Protein AF-A0A819EET2-F1 (afdb_monomer_lite)

pLDDT: mean 75.7, std 13.53, range [44.22, 93.44]

Foldseek 3Di:
DDDDQDPDPQQWDFDADFDPVVVVPDPPPSPDDTGPGGLPQFTGDPDPVVRVVSGPNVLVVPPVSVVVCCVVPPDPDD

Sequence (78 aa):
MNCFCSFTTSCYLPLGFYNLFAYDTARHDLWHDQLIANVTGFRTGCYAIEGVLQSTLECLFNSQCLATIQILFPISPN

Secondary structure (DSSP, 8-state):
-------STT---EEEEE-HHHHTTS-S--SSS-EEEEEEEEE--SSHHHHHHH---GGGG-HHHHHHHHHHS-----

Radius of gyration: 13.3 Å; chains: 1; bounding box: 33×36×27 Å

Structure (mmCIF, N/CA/C/O backbone):
data_AF-A0A819EET2-F1
#
_entry.id   AF-A0A819EET2-F1
#
loop_
_atom_site.group_PDB
_atom_site.id
_atom_site.type_symbol
_atom_site.label_atom_id
_atom_site.label_alt_id
_atom_site.label_comp_id
_atom_site.label_asym_id
_atom_site.label_entity_id
_atom_site.label_seq_id
_atom_site.pdbx_PDB_ins_code
_atom_site.Cartn_x
_atom_site.Cartn_y
_atom_site.Cartn_z
_atom_site.occupancy
_atom_site.B_iso_or_equiv
_atom_site.auth_seq_id
_atom_site.auth_comp_id
_atom_site.auth_asym_id
_atom_site.auth_atom_id
_atom_site.pdbx_PDB_model_num
ATOM 1 N N . MET A 1 1 ? 4.150 12.186 -7.385 1.00 55.88 1 MET A N 1
ATOM 2 C CA . MET A 1 1 ? 4.569 10.890 -6.810 1.00 55.88 1 MET A CA 1
ATOM 3 C C . MET A 1 1 ? 4.458 9.838 -7.897 1.00 55.88 1 MET A C 1
ATOM 5 O O . MET A 1 1 ? 3.477 9.879 -8.628 1.00 55.88 1 MET A O 1
ATOM 9 N N . ASN A 1 2 ? 5.458 8.970 -8.052 1.00 62.41 2 ASN A N 1
ATOM 10 C CA . ASN A 1 2 ? 5.461 7.939 -9.093 1.00 62.41 2 ASN A CA 1
ATOM 11 C C . ASN A 1 2 ? 4.808 6.665 -8.542 1.00 62.41 2 ASN A C 1
ATOM 13 O O . ASN A 1 2 ? 5.139 6.237 -7.439 1.00 62.41 2 ASN A O 1
ATOM 17 N N . CYS A 1 3 ? 3.882 6.076 -9.292 1.00 70.81 3 CYS A N 1
ATOM 18 C CA . CYS A 1 3 ? 3.279 4.783 -8.971 1.00 70.81 3 CYS A CA 1
ATOM 19 C C . CYS A 1 3 ? 3.901 3.700 -9.856 1.00 70.81 3 CYS A C 1
ATOM 21 O O . CYS A 1 3 ? 4.244 3.971 -11.007 1.00 70.81 3 CYS A O 1
ATOM 23 N N . PHE A 1 4 ? 4.013 2.476 -9.339 1.00 71.56 4 PHE A N 1
ATOM 24 C CA . PHE A 1 4 ? 4.442 1.318 -10.119 1.00 71.56 4 PHE A CA 1
ATOM 25 C C . PHE A 1 4 ? 3.279 0.344 -10.285 1.00 71.56 4 PHE A C 1
ATOM 27 O O . PHE A 1 4 ? 2.535 0.086 -9.339 1.00 71.56 4 PHE A O 1
ATOM 34 N N . CYS A 1 5 ? 3.119 -0.189 -11.492 1.00 71.00 5 CYS A N 1
ATOM 35 C CA . CYS A 1 5 ? 2.112 -1.203 -11.773 1.00 71.00 5 CYS A CA 1
ATOM 36 C C . CYS A 1 5 ? 2.728 -2.585 -11.575 1.00 71.00 5 CYS A C 1
ATOM 38 O O . CYS A 1 5 ? 3.797 -2.865 -12.111 1.00 71.00 5 CYS A O 1
ATOM 40 N N . SER A 1 6 ? 2.048 -3.466 -10.843 1.00 69.50 6 SER A N 1
ATOM 41 C CA . SER A 1 6 ? 2.423 -4.877 -10.878 1.00 69.50 6 SER A CA 1
ATOM 42 C C . SER A 1 6 ? 2.103 -5.441 -12.258 1.00 69.50 6 SER A C 1
ATOM 44 O O . SER A 1 6 ? 0.974 -5.319 -12.725 1.00 69.50 6 SER A O 1
ATOM 46 N N . PHE A 1 7 ? 3.082 -6.088 -12.885 1.00 69.19 7 PHE A N 1
ATOM 47 C CA . PHE A 1 7 ? 2.886 -6.836 -14.130 1.00 69.19 7 PHE A CA 1
ATOM 48 C C . PHE A 1 7 ? 2.690 -8.336 -13.876 1.00 69.19 7 PHE A C 1
ATOM 50 O O . PHE A 1 7 ? 2.712 -9.137 -14.810 1.00 69.19 7 PHE A O 1
ATOM 57 N N . THR A 1 8 ? 2.523 -8.744 -12.612 1.00 70.12 8 THR A N 1
ATOM 58 C CA . THR A 1 8 ? 2.206 -10.134 -12.285 1.00 70.12 8 THR A CA 1
ATOM 59 C C . THR A 1 8 ? 0.763 -10.440 -12.663 1.00 70.12 8 THR A C 1
ATOM 61 O O . THR A 1 8 ? -0.143 -9.648 -12.418 1.00 70.12 8 T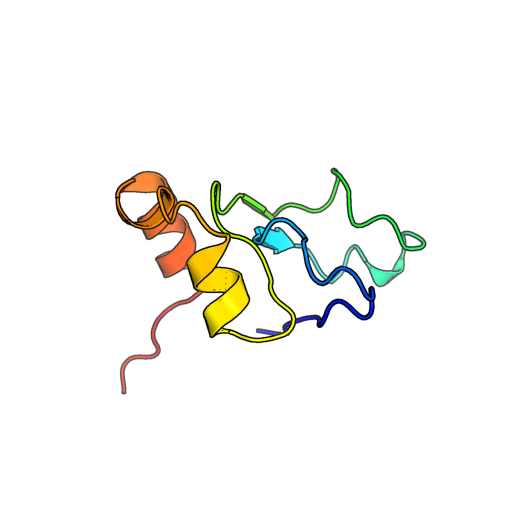HR A O 1
ATOM 64 N N . THR A 1 9 ? 0.527 -11.634 -13.201 1.00 71.56 9 THR A N 1
ATOM 65 C CA . THR A 1 9 ? -0.821 -12.103 -13.566 1.00 71.56 9 THR A CA 1
ATOM 66 C C . THR A 1 9 ? -1.751 -12.265 -12.365 1.00 71.56 9 THR A C 1
ATOM 68 O O . THR A 1 9 ? -2.961 -12.356 -12.534 1.00 71.56 9 THR A O 1
ATOM 71 N N . SER A 1 10 ? -1.198 -12.307 -11.151 1.00 74.12 10 SER A N 1
ATOM 72 C CA . SER A 1 10 ? -1.957 -12.415 -9.910 1.00 74.12 10 SER A CA 1
ATOM 73 C C . SER A 1 10 ? -2.506 -11.080 -9.408 1.00 74.12 10 SER A C 1
ATOM 75 O O . SER A 1 10 ? -3.438 -11.119 -8.615 1.00 74.12 10 SER A O 1
ATOM 77 N N . CYS A 1 11 ? -1.932 -9.931 -9.812 1.00 76.31 11 CYS A N 1
ATOM 78 C CA . CYS A 1 11 ? -2.269 -8.569 -9.356 1.00 76.31 11 CYS A CA 1
ATOM 79 C C . CYS A 1 11 ? -2.628 -8.429 -7.858 1.00 76.31 11 CYS A C 1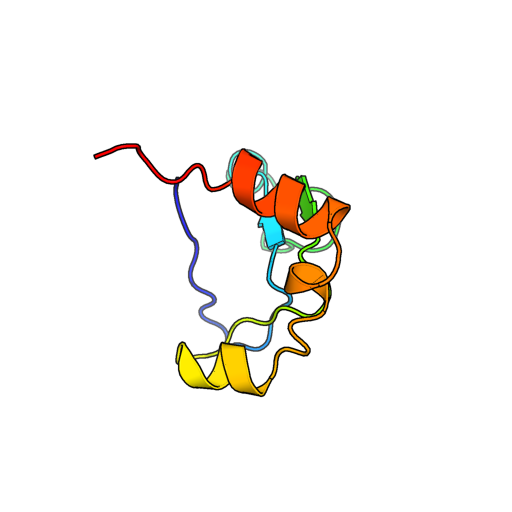
ATOM 81 O O . CYS A 1 11 ? -3.353 -7.511 -7.493 1.00 76.31 11 CYS A O 1
ATOM 83 N N . TYR A 1 12 ? -2.131 -9.319 -6.994 1.00 78.94 12 TYR A N 1
ATOM 84 C CA . TYR A 1 12 ? -2.547 -9.478 -5.599 1.00 78.94 12 TYR A CA 1
ATOM 85 C C . TYR A 1 12 ? -1.339 -9.247 -4.705 1.00 78.94 12 TYR A C 1
ATOM 87 O O . TYR A 1 12 ? -0.740 -10.175 -4.158 1.00 78.94 12 TYR A O 1
ATOM 95 N N . LEU A 1 13 ? -0.926 -7.990 -4.622 1.00 78.56 13 LEU A N 1
ATOM 96 C CA . LEU A 1 13 ? 0.188 -7.572 -3.788 1.00 78.56 13 LEU A CA 1
ATOM 97 C C . LEU A 1 13 ? -0.327 -6.669 -2.664 1.00 78.56 13 LEU A C 1
ATOM 99 O O . LEU A 1 13 ? -1.306 -5.943 -2.864 1.00 78.56 13 LEU A O 1
ATOM 103 N N . PRO A 1 14 ? 0.298 -6.698 -1.475 1.00 79.00 14 PRO A N 1
ATOM 104 C CA . PRO A 1 14 ? 0.029 -5.701 -0.450 1.00 79.00 14 PRO A CA 1
ATOM 105 C C . PRO A 1 14 ? 0.299 -4.294 -0.993 1.00 79.00 14 PRO A C 1
ATOM 107 O O . PRO A 1 14 ? 1.358 -4.030 -1.573 1.00 79.00 14 PRO A O 1
ATOM 110 N N . LEU A 1 15 ? -0.653 -3.384 -0.802 1.00 80.44 15 LEU A N 1
ATOM 111 C CA . LEU A 1 15 ? -0.436 -1.969 -1.082 1.00 80.44 15 LEU A CA 1
ATOM 112 C C . LEU A 1 15 ? 0.401 -1.345 0.036 1.00 80.44 15 LEU A C 1
ATOM 114 O O . LEU A 1 15 ? 0.249 -1.654 1.215 1.00 80.44 15 LEU A O 1
ATOM 118 N N . GLY A 1 16 ? 1.278 -0.429 -0.350 1.00 80.44 16 GLY A N 1
ATOM 119 C CA . GLY A 1 16 ? 2.163 0.263 0.571 1.00 80.44 16 GLY A CA 1
ATOM 120 C C . GLY A 1 16 ? 2.909 1.385 -0.129 1.00 80.44 16 GLY A C 1
ATOM 121 O O . GLY A 1 16 ? 2.831 1.542 -1.351 1.00 80.44 16 GLY A O 1
ATOM 122 N N . PHE A 1 17 ? 3.640 2.165 0.655 1.00 80.38 17 PHE A N 1
ATOM 123 C CA . PHE A 1 17 ? 4.531 3.197 0.142 1.00 80.38 17 PHE A CA 1
ATOM 124 C C . PHE A 1 17 ? 5.958 2.676 0.181 1.00 80.38 17 PHE A C 1
ATOM 126 O O . PHE A 1 17 ? 6.413 2.223 1.229 1.00 80.38 17 PHE A O 1
ATOM 133 N N . TYR A 1 18 ? 6.662 2.758 -0.946 1.00 75.88 18 TYR A N 1
ATOM 134 C CA . TYR A 1 18 ? 7.997 2.189 -1.099 1.00 75.88 18 TYR A CA 1
ATOM 135 C C . TYR A 1 18 ? 9.007 3.240 -1.561 1.00 75.88 18 TYR A C 1
ATOM 137 O O . TYR A 1 18 ? 8.660 4.165 -2.301 1.00 75.88 18 TYR A O 1
ATOM 145 N N . ASN A 1 19 ? 10.265 3.096 -1.141 1.00 73.19 19 ASN A N 1
ATOM 146 C CA . ASN A 1 19 ? 11.349 3.962 -1.591 1.00 73.19 19 ASN A CA 1
ATOM 147 C C . ASN A 1 19 ? 11.841 3.544 -2.983 1.00 73.19 19 ASN A C 1
ATOM 149 O O . ASN A 1 19 ? 12.706 2.685 -3.126 1.00 73.19 19 ASN A O 1
ATOM 153 N N . LEU A 1 20 ? 11.320 4.213 -4.012 1.00 68.56 20 LEU A N 1
ATOM 154 C CA . LEU A 1 20 ? 11.664 3.950 -5.412 1.00 68.56 20 LEU A CA 1
ATOM 155 C C . LEU A 1 20 ? 13.142 4.194 -5.759 1.00 68.56 20 LEU A C 1
ATOM 157 O O . LEU A 1 20 ? 13.610 3.658 -6.755 1.00 68.56 20 LEU A O 1
ATOM 161 N N . PHE A 1 21 ? 13.896 4.963 -4.968 1.00 66.94 21 PHE A N 1
ATOM 162 C CA . PHE A 1 21 ? 15.333 5.151 -5.214 1.00 66.94 21 PHE A CA 1
ATOM 163 C C . PHE A 1 21 ? 16.161 3.928 -4.822 1.00 66.94 21 PHE A C 1
ATOM 165 O O . PHE A 1 21 ? 17.254 3.729 -5.342 1.00 66.94 21 PHE A O 1
ATOM 172 N N . ALA A 1 22 ? 15.642 3.097 -3.921 1.00 59.94 22 ALA A N 1
ATOM 173 C CA . ALA A 1 22 ? 16.291 1.858 -3.530 1.00 59.94 22 ALA A CA 1
ATOM 174 C C . ALA A 1 22 ? 15.948 0.702 -4.501 1.00 59.94 22 ALA A C 1
ATOM 176 O O . ALA A 1 22 ? 16.658 -0.301 -4.548 1.00 59.94 22 ALA A O 1
ATOM 177 N N . TYR A 1 23 ? 14.894 0.834 -5.316 1.00 56.84 23 TYR A N 1
ATOM 178 C CA . TYR A 1 23 ? 14.523 -0.143 -6.350 1.00 56.84 23 TYR A CA 1
ATOM 179 C C . TYR A 1 23 ? 15.598 -0.294 -7.442 1.00 56.84 23 TYR A C 1
ATOM 181 O O . TYR A 1 23 ? 15.803 -1.388 -7.955 1.00 56.84 23 TYR A O 1
ATOM 189 N N . ASP A 1 24 ? 16.319 0.782 -7.769 1.00 53.66 24 ASP A N 1
ATOM 190 C CA . ASP A 1 24 ? 17.317 0.801 -8.853 1.00 53.66 24 ASP A CA 1
ATOM 191 C C . ASP A 1 24 ? 18.549 -0.085 -8.557 1.00 53.66 24 ASP A C 1
ATOM 193 O O . ASP A 1 24 ? 19.253 -0.537 -9.457 1.00 53.66 24 ASP A O 1
ATOM 197 N N . THR A 1 25 ? 18.807 -0.400 -7.282 1.00 54.56 25 THR A N 1
ATOM 198 C CA . THR A 1 25 ? 19.991 -1.167 -6.858 1.00 54.56 25 THR A CA 1
ATOM 199 C C . THR A 1 25 ? 19.696 -2.619 -6.477 1.00 54.56 25 THR A C 1
ATOM 201 O O . THR A 1 25 ? 20.619 -3.438 -6.458 1.00 54.56 25 THR A O 1
ATOM 204 N N . ALA A 1 26 ? 18.436 -2.979 -6.221 1.00 50.03 2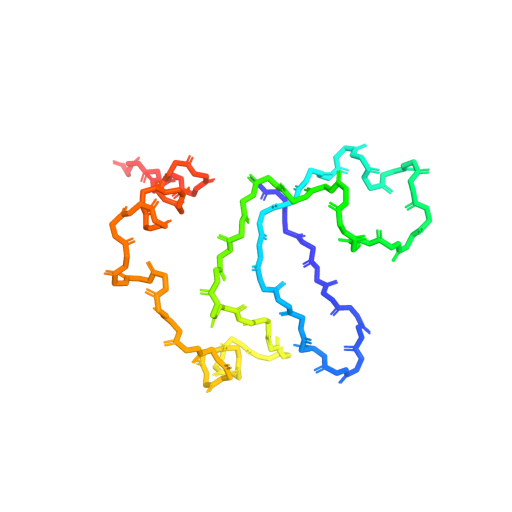6 ALA A N 1
ATOM 205 C CA . ALA A 1 26 ? 18.031 -4.321 -5.809 1.00 50.03 26 ALA A CA 1
ATOM 206 C C . ALA A 1 26 ? 17.214 -5.002 -6.917 1.00 50.03 26 ALA A C 1
ATOM 208 O O . ALA A 1 26 ? 16.103 -4.589 -7.238 1.00 50.03 26 ALA A O 1
ATOM 209 N N . ARG A 1 27 ? 17.754 -6.078 -7.508 1.00 49.44 27 ARG A N 1
ATOM 210 C CA . ARG A 1 27 ? 17.013 -6.932 -8.450 1.00 49.44 27 ARG A CA 1
ATOM 211 C C . ARG A 1 27 ? 15.682 -7.362 -7.823 1.00 49.44 27 ARG A C 1
ATOM 213 O O . ARG A 1 27 ? 15.693 -8.116 -6.864 1.00 49.44 27 ARG A O 1
ATOM 220 N N . HIS A 1 28 ? 14.578 -6.911 -8.414 1.00 51.72 28 HIS A N 1
ATOM 221 C CA . HIS A 1 28 ? 13.225 -7.489 -8.406 1.00 51.72 28 HIS A CA 1
ATOM 222 C C . HIS A 1 28 ? 12.520 -7.874 -7.088 1.00 51.72 28 HIS A C 1
ATOM 224 O O . HIS A 1 28 ? 11.341 -8.213 -7.158 1.00 51.72 28 HIS A O 1
ATOM 230 N N . ASP A 1 29 ? 13.131 -7.743 -5.914 1.00 52.75 29 ASP A N 1
ATOM 231 C CA . ASP A 1 29 ? 12.519 -8.161 -4.651 1.00 52.75 29 ASP A CA 1
ATOM 232 C C . ASP A 1 29 ? 12.172 -6.945 -3.781 1.00 52.75 29 ASP A C 1
ATOM 234 O O . ASP A 1 29 ? 12.887 -6.569 -2.858 1.00 52.75 29 ASP A O 1
ATOM 238 N N . LEU A 1 30 ? 11.009 -6.339 -4.049 1.00 59.72 30 LEU A N 1
ATOM 239 C CA . LEU A 1 30 ? 10.387 -5.272 -3.236 1.00 59.72 30 LEU A CA 1
ATOM 240 C C . LEU A 1 30 ? 9.962 -5.729 -1.822 1.00 59.72 30 LEU A C 1
A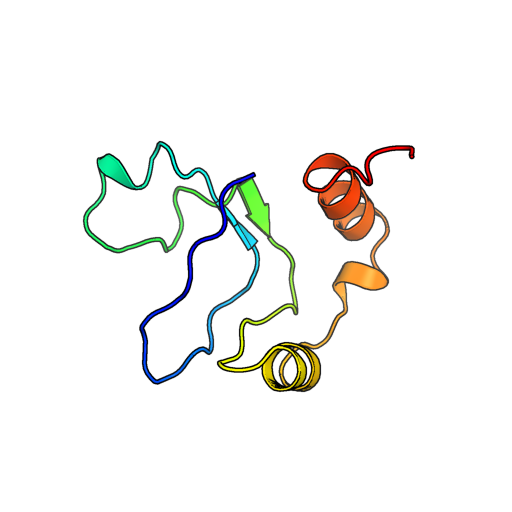TOM 242 O O . LEU A 1 30 ? 9.219 -5.041 -1.121 1.00 59.72 30 LEU A O 1
ATOM 246 N N . TRP A 1 31 ? 10.401 -6.906 -1.394 1.00 55.41 31 TRP A N 1
ATOM 247 C CA . TRP A 1 31 ? 9.952 -7.551 -0.177 1.00 55.41 31 TRP A CA 1
ATOM 248 C C . TRP A 1 31 ? 10.978 -7.310 0.931 1.00 55.41 31 TRP A C 1
ATOM 250 O O . TRP A 1 31 ? 11.935 -8.063 1.068 1.00 55.41 31 TRP A O 1
ATOM 260 N N . HIS A 1 32 ? 10.689 -6.286 1.740 1.00 51.81 32 HIS A N 1
ATOM 261 C CA . HIS A 1 32 ? 11.094 -6.061 3.142 1.00 51.81 32 HIS A CA 1
ATOM 262 C C . HIS A 1 32 ? 11.993 -4.853 3.444 1.00 51.81 32 HIS A C 1
ATOM 264 O O . HIS A 1 32 ? 11.799 -4.275 4.508 1.00 51.81 32 HIS A O 1
ATOM 270 N N . ASP A 1 33 ? 12.867 -4.384 2.547 1.00 55.16 33 ASP A N 1
ATOM 271 C CA . ASP A 1 33 ? 13.867 -3.352 2.921 1.00 55.16 33 ASP A CA 1
ATOM 272 C C . ASP A 1 33 ? 13.559 -1.920 2.428 1.00 55.16 33 ASP A C 1
ATOM 274 O O . ASP A 1 33 ? 14.380 -1.011 2.531 1.00 55.16 33 ASP A O 1
ATOM 278 N N . GLN A 1 34 ? 12.369 -1.694 1.853 1.00 65.81 34 GLN A N 1
ATOM 279 C CA . GLN A 1 34 ? 12.015 -0.419 1.198 1.00 65.81 34 GLN A CA 1
ATOM 280 C C . GLN A 1 34 ? 10.632 0.120 1.565 1.00 65.81 34 GLN A C 1
ATOM 282 O O . GLN A 1 34 ? 10.184 1.094 0.961 1.00 65.81 34 GLN A O 1
ATOM 287 N N . LEU A 1 35 ? 9.946 -0.494 2.530 1.00 71.62 35 LEU A N 1
ATOM 288 C CA . LEU A 1 35 ? 8.616 -0.071 2.958 1.00 71.62 35 LEU A CA 1
ATOM 289 C C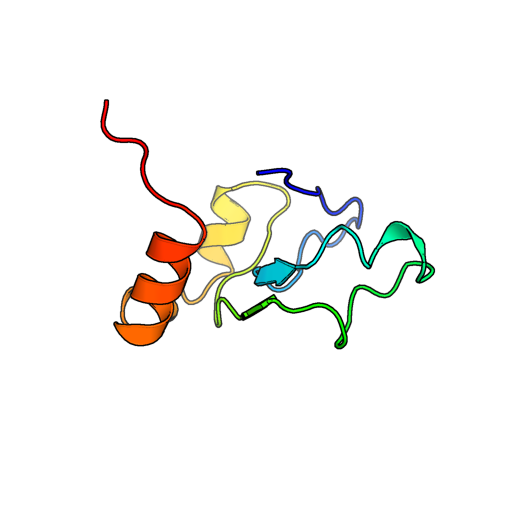 . LEU A 1 35 ? 8.719 1.211 3.796 1.00 71.62 35 LEU A C 1
ATOM 291 O O . LEU A 1 35 ? 9.138 1.184 4.948 1.00 71.62 35 LEU A O 1
ATOM 295 N N . ILE A 1 36 ? 8.319 2.337 3.212 1.00 75.69 36 ILE A N 1
ATOM 296 C CA . ILE A 1 36 ? 8.208 3.630 3.899 1.00 75.69 36 ILE A CA 1
ATOM 297 C C . ILE A 1 36 ? 7.033 3.590 4.879 1.00 75.69 36 ILE A C 1
ATOM 299 O O . ILE A 1 36 ? 7.135 4.079 6.001 1.00 75.69 36 ILE A O 1
ATOM 303 N N . ALA A 1 37 ? 5.912 3.004 4.453 1.00 75.19 37 ALA A N 1
ATOM 304 C CA . ALA A 1 37 ? 4.733 2.828 5.287 1.00 75.19 37 ALA A CA 1
ATOM 305 C C . ALA A 1 37 ? 3.870 1.668 4.788 1.00 75.19 37 ALA A C 1
ATOM 307 O O . ALA A 1 37 ? 3.547 1.587 3.598 1.00 75.19 37 ALA A O 1
ATOM 308 N N . ASN A 1 38 ? 3.466 0.801 5.720 1.00 69.31 38 ASN A N 1
ATOM 309 C CA . ASN A 1 38 ? 2.488 -0.246 5.457 1.00 69.31 38 ASN A CA 1
ATOM 310 C C . ASN A 1 38 ? 1.077 0.345 5.456 1.00 69.31 38 ASN A C 1
ATOM 312 O O . ASN A 1 38 ? 0.696 1.025 6.410 1.00 69.31 38 ASN A O 1
ATOM 316 N N . VAL A 1 39 ? 0.289 0.039 4.430 1.00 83.12 39 VAL A N 1
ATOM 317 C CA . VAL A 1 39 ? -1.149 0.319 4.414 1.00 83.12 39 VAL A CA 1
ATOM 318 C C . VAL A 1 39 ? -1.852 -1.010 4.657 1.00 83.12 39 VAL A C 1
ATOM 320 O O . VAL A 1 39 ? -2.310 -1.677 3.729 1.00 83.12 39 VAL A O 1
ATOM 323 N N . THR A 1 40 ? -1.859 -1.447 5.918 1.00 84.81 40 THR A N 1
ATOM 324 C CA . THR A 1 40 ? -2.352 -2.781 6.277 1.00 84.81 40 THR A CA 1
ATOM 325 C C . THR A 1 40 ? -3.785 -2.974 5.786 1.00 84.81 40 THR A C 1
ATOM 327 O O . THR A 1 40 ? -4.616 -2.062 5.848 1.00 84.81 40 THR A O 1
ATOM 330 N N . GLY A 1 41 ? -4.051 -4.158 5.238 1.00 84.75 41 GLY A N 1
ATOM 331 C CA . GLY A 1 41 ? -5.372 -4.509 4.740 1.00 84.75 41 GLY A CA 1
ATOM 332 C C . GLY A 1 41 ? -5.705 -3.972 3.351 1.00 84.75 41 GLY A C 1
ATOM 333 O O . GLY A 1 41 ? -6.749 -4.334 2.814 1.00 84.75 41 GLY A O 1
ATOM 334 N N . PHE A 1 42 ? -4.844 -3.156 2.737 1.00 88.12 42 PHE A N 1
ATOM 335 C CA . PHE A 1 42 ? -5.006 -2.736 1.348 1.00 88.12 42 PHE A CA 1
ATOM 336 C C . PHE A 1 42 ? -4.256 -3.674 0.402 1.00 88.12 42 PHE A C 1
ATOM 338 O O . PHE A 1 42 ? -3.113 -4.072 0.644 1.00 88.12 42 PHE A O 1
ATOM 345 N N . ARG A 1 43 ? -4.894 -4.006 -0.715 1.00 87.19 43 ARG A N 1
ATOM 346 C CA . ARG A 1 43 ? -4.340 -4.863 -1.759 1.00 87.19 43 ARG A CA 1
ATOM 347 C C . ARG A 1 43 ? -4.499 -4.232 -3.129 1.00 87.19 43 ARG A C 1
ATOM 349 O O . ARG A 1 43 ? -5.484 -3.547 -3.404 1.00 87.19 43 ARG A O 1
ATOM 356 N N . THR A 1 44 ? -3.523 -4.481 -3.993 1.00 84.56 44 THR A N 1
ATOM 357 C CA . THR A 1 44 ? -3.672 -4.191 -5.418 1.00 84.56 44 THR A CA 1
ATOM 358 C C . THR A 1 44 ? -4.705 -5.147 -6.018 1.00 84.56 44 THR A C 1
ATOM 360 O O . THR A 1 44 ? -4.934 -6.227 -5.479 1.00 84.56 44 THR A O 1
ATOM 363 N N . GLY A 1 45 ? -5.284 -4.764 -7.150 1.00 84.56 45 GLY A N 1
ATOM 364 C CA . GLY A 1 45 ? -6.040 -5.646 -8.040 1.00 84.56 45 GLY A CA 1
ATOM 365 C C . GLY A 1 45 ? -5.682 -5.314 -9.485 1.00 84.56 45 GLY A C 1
ATOM 366 O O . GLY A 1 45 ? -5.081 -4.261 -9.729 1.00 84.56 45 GLY A O 1
ATOM 367 N N . CYS A 1 46 ? -6.031 -6.174 -10.448 1.00 84.25 46 CYS A N 1
ATOM 368 C CA . CYS A 1 46 ? -5.826 -5.826 -11.858 1.00 84.25 46 CYS A CA 1
ATOM 369 C C . CYS A 1 46 ? -6.757 -4.666 -12.248 1.00 84.25 46 CYS A C 1
ATOM 371 O O . CYS A 1 46 ? -6.404 -3.822 -13.071 1.00 84.25 46 CYS A O 1
ATOM 373 N N . TYR A 1 47 ? -7.916 -4.585 -11.589 1.00 85.56 47 TYR A N 1
ATOM 374 C CA . TYR A 1 47 ? -8.815 -3.438 -11.628 1.00 85.56 47 TYR A CA 1
ATOM 375 C C . TYR A 1 47 ? -8.959 -2.793 -10.246 1.00 85.56 47 TYR A C 1
ATOM 377 O O . TYR A 1 47 ? -8.880 -3.460 -9.214 1.00 85.56 47 TYR A O 1
ATOM 385 N N . ALA A 1 48 ? -9.250 -1.488 -10.217 1.00 84.25 48 ALA A N 1
ATOM 386 C CA . ALA A 1 48 ? -9.446 -0.749 -8.966 1.00 84.25 48 ALA A CA 1
ATOM 387 C C . ALA A 1 48 ? -10.521 -1.391 -8.070 1.00 84.25 48 ALA A C 1
ATOM 389 O O . ALA A 1 48 ? -10.335 -1.507 -6.862 1.00 84.25 48 ALA A O 1
ATOM 390 N N . ILE A 1 49 ? -11.620 -1.865 -8.669 1.00 89.50 49 ILE A N 1
ATOM 391 C CA . ILE A 1 49 ? -12.704 -2.528 -7.938 1.00 89.50 49 ILE A CA 1
ATOM 392 C C . ILE A 1 49 ? -12.263 -3.851 -7.299 1.00 89.50 49 ILE A C 1
ATOM 394 O O . ILE A 1 49 ? -12.677 -4.155 -6.186 1.00 89.50 49 ILE A O 1
ATOM 398 N N . GLU A 1 50 ? -11.392 -4.616 -7.959 1.00 89.38 50 GLU A N 1
ATOM 399 C CA . GLU A 1 50 ? -10.857 -5.861 -7.400 1.00 89.38 50 GLU A CA 1
ATOM 400 C C . GLU A 1 50 ? -9.976 -5.575 -6.192 1.00 89.38 50 GLU A C 1
ATOM 402 O O . GLU A 1 50 ? -10.116 -6.239 -5.168 1.00 89.38 50 GLU A O 1
ATOM 407 N N . GLY A 1 51 ? -9.129 -4.546 -6.285 1.00 88.75 51 GLY A N 1
ATOM 408 C CA . GLY A 1 51 ? -8.306 -4.105 -5.163 1.00 88.75 51 GLY A CA 1
ATOM 409 C C . GLY A 1 51 ? -9.164 -3.734 -3.956 1.00 88.75 51 GLY A C 1
ATOM 410 O O . GLY A 1 51 ? -8.886 -4.179 -2.847 1.00 88.75 51 GLY A O 1
ATOM 411 N N . VAL A 1 52 ? -10.263 -3.001 -4.169 1.00 89.75 52 VAL A N 1
ATOM 412 C CA . VAL A 1 52 ? -11.218 -2.659 -3.101 1.00 89.75 52 VAL A CA 1
ATOM 413 C C . VAL A 1 52 ? -11.866 -3.909 -2.504 1.00 89.75 52 VAL A C 1
ATOM 415 O O . VAL A 1 52 ? -11.871 -4.054 -1.286 1.00 89.75 52 VAL A O 1
ATOM 418 N N . LEU A 1 53 ? -12.378 -4.823 -3.334 1.00 92.62 53 LEU A N 1
ATOM 419 C CA . LEU A 1 53 ? -13.065 -6.040 -2.878 1.00 92.62 53 LEU A CA 1
ATOM 420 C C . LEU A 1 53 ? -12.148 -7.009 -2.124 1.00 92.62 53 LEU A C 1
ATOM 422 O O . LEU A 1 53 ? -12.602 -7.724 -1.235 1.00 92.62 53 LEU A O 1
ATOM 426 N N . GLN A 1 54 ? -10.870 -7.061 -2.493 1.00 90.62 54 GLN A N 1
ATOM 427 C CA . GLN A 1 54 ? -9.873 -7.928 -1.862 1.00 90.62 54 GLN A CA 1
ATOM 428 C C . GLN A 1 54 ? -9.224 -7.285 -0.629 1.00 90.62 54 GLN A C 1
ATOM 430 O O . GLN A 1 54 ? -8.522 -7.963 0.127 1.00 90.62 54 GLN A O 1
ATOM 435 N N . SER A 1 55 ? -9.436 -5.985 -0.429 1.00 91.88 55 SER A N 1
ATOM 436 C CA . SER A 1 55 ? -8.946 -5.245 0.727 1.00 91.88 55 SER A CA 1
ATOM 437 C C . SER A 1 55 ? -9.903 -5.371 1.909 1.00 91.88 55 SER A C 1
ATOM 439 O O . SER A 1 55 ? -11.118 -5.429 1.751 1.00 91.88 55 SER A O 1
ATOM 441 N N . THR A 1 56 ? -9.359 -5.344 3.120 1.00 93.44 56 THR A N 1
ATOM 442 C CA . THR A 1 56 ? -10.145 -5.212 4.356 1.00 93.44 56 THR A CA 1
ATOM 443 C C . THR A 1 56 ? -10.431 -3.747 4.695 1.00 93.44 56 THR A C 1
ATOM 445 O O . THR A 1 56 ? -11.335 -3.466 5.475 1.00 93.44 56 THR A O 1
ATOM 448 N N . LEU A 1 57 ? -9.669 -2.810 4.108 1.00 91.31 57 LEU A N 1
ATOM 449 C CA . LEU A 1 57 ? -9.787 -1.354 4.291 1.00 91.31 57 LEU A CA 1
ATOM 450 C C . LEU A 1 57 ? -9.631 -0.872 5.746 1.00 91.31 57 LEU A C 1
ATOM 452 O O . LEU A 1 57 ? -9.937 0.277 6.062 1.00 91.31 57 LEU A O 1
ATOM 456 N N . GLU A 1 58 ? -9.100 -1.718 6.626 1.00 92.31 58 GLU A N 1
ATOM 457 C CA . GLU A 1 58 ? -8.933 -1.453 8.062 1.00 92.31 58 GLU A CA 1
ATOM 458 C C . GLU A 1 58 ? -8.110 -0.190 8.362 1.00 92.31 58 GLU A C 1
ATOM 460 O O . GLU A 1 58 ? -8.402 0.530 9.316 1.00 92.31 58 GLU A O 1
ATOM 465 N N . CYS A 1 59 ? -7.137 0.144 7.507 1.00 89.00 59 CYS A N 1
ATOM 466 C CA . CYS A 1 59 ? -6.341 1.364 7.628 1.00 89.00 59 CYS A CA 1
ATOM 467 C C . CYS A 1 59 ? -7.188 2.652 7.594 1.00 89.00 59 CYS A C 1
ATOM 469 O O . CYS A 1 59 ? -6.847 3.613 8.280 1.00 89.00 59 CYS A O 1
ATOM 471 N N . LEU A 1 60 ? -8.320 2.674 6.873 1.00 88.69 60 LEU A N 1
ATOM 472 C CA . LEU A 1 60 ? -9.201 3.854 6.812 1.00 88.69 60 LEU A CA 1
ATOM 473 C C . LEU A 1 60 ? -9.873 4.167 8.153 1.00 88.69 60 LEU A C 1
ATOM 475 O O . LEU A 1 60 ? -10.303 5.296 8.376 1.00 88.69 60 LEU A O 1
ATOM 479 N N . PHE A 1 61 ? -9.946 3.180 9.044 1.00 91.75 61 PHE A N 1
ATOM 480 C CA . PHE A 1 61 ? -10.545 3.302 10.371 1.00 91.75 61 PHE A CA 1
ATOM 481 C C . PHE A 1 61 ? -9.496 3.418 11.483 1.00 91.75 61 PHE A C 1
ATOM 483 O O . PHE A 1 61 ? -9.844 3.568 12.653 1.00 91.75 61 PHE A O 1
ATOM 490 N N . ASN A 1 62 ? -8.208 3.377 11.137 1.00 91.56 62 ASN A N 1
ATOM 491 C CA . ASN A 1 62 ? -7.109 3.576 12.067 1.00 91.56 62 ASN A CA 1
ATOM 492 C C . ASN A 1 62 ? -6.539 4.987 11.878 1.00 91.56 62 ASN A C 1
ATOM 494 O O . ASN A 1 62 ? -5.957 5.294 10.840 1.00 91.56 62 ASN A O 1
ATOM 498 N N . SER A 1 63 ? -6.679 5.846 12.890 1.00 90.12 63 SER A N 1
ATOM 499 C CA . SER A 1 63 ? -6.267 7.255 12.806 1.00 90.12 63 SER A CA 1
ATOM 500 C C . SER A 1 63 ? -4.780 7.436 12.495 1.00 90.12 63 SER A C 1
ATOM 502 O O . SER A 1 63 ? -4.421 8.345 11.750 1.00 90.12 63 SER A O 1
ATOM 504 N N . GLN A 1 64 ? -3.918 6.561 13.015 1.00 89.81 64 GLN A N 1
ATOM 505 C CA . GLN A 1 64 ? -2.482 6.608 12.755 1.00 89.81 64 GLN A CA 1
ATOM 506 C C . GLN A 1 64 ? -2.177 6.232 11.301 1.00 89.81 64 GLN A C 1
ATOM 508 O O . GLN A 1 64 ? -1.421 6.933 10.633 1.00 89.81 64 GLN A O 1
ATOM 513 N N . CYS A 1 65 ? -2.807 5.172 10.793 1.00 88.69 65 CYS A N 1
ATOM 514 C CA . CYS A 1 65 ? -2.631 4.727 9.413 1.00 88.69 65 CYS A CA 1
ATOM 515 C C . CYS A 1 65 ? -3.183 5.751 8.407 1.00 88.69 65 CYS A C 1
ATOM 517 O O . CYS A 1 65 ? -2.511 6.113 7.440 1.00 88.69 65 CYS A O 1
ATOM 519 N N . LEU A 1 66 ? -4.372 6.296 8.678 1.00 88.62 66 LEU A N 1
ATOM 520 C CA . LEU A 1 66 ? -4.985 7.342 7.864 1.00 88.62 66 LEU A CA 1
ATOM 521 C C . LEU A 1 66 ? -4.124 8.613 7.822 1.00 88.62 66 LEU A C 1
ATOM 523 O O . LEU A 1 66 ? -3.939 9.185 6.748 1.00 88.62 66 LEU A O 1
ATOM 527 N N . ALA A 1 67 ? -3.545 9.024 8.955 1.00 90.00 67 ALA A N 1
ATOM 528 C CA . ALA A 1 67 ? -2.613 10.149 8.996 1.00 90.00 67 ALA A CA 1
ATOM 529 C C . ALA A 1 67 ? -1.369 9.887 8.130 1.00 90.00 67 ALA A C 1
ATOM 531 O O . ALA A 1 67 ? -0.918 10.778 7.413 1.00 90.00 67 ALA A O 1
ATOM 532 N N . THR A 1 68 ? -0.840 8.658 8.128 1.00 87.00 68 THR A N 1
ATOM 533 C CA . THR A 1 68 ? 0.269 8.278 7.239 1.00 87.00 68 THR A CA 1
ATOM 534 C C . THR A 1 68 ? -0.109 8.410 5.764 1.00 87.00 68 THR A C 1
ATOM 536 O O . THR A 1 68 ? 0.668 8.977 4.993 1.00 87.00 68 THR A O 1
ATOM 539 N N . ILE A 1 69 ? -1.310 7.968 5.371 1.00 86.12 69 ILE A N 1
ATOM 540 C CA . ILE A 1 69 ? -1.814 8.162 4.002 1.00 86.12 69 ILE A CA 1
ATOM 541 C C . ILE A 1 69 ? -1.898 9.652 3.667 1.00 86.12 69 ILE A C 1
ATOM 543 O O . ILE A 1 69 ? -1.458 10.044 2.596 1.00 86.12 69 ILE A O 1
ATOM 547 N N . GLN A 1 70 ? -2.424 10.490 4.560 1.00 87.94 70 GLN A N 1
ATOM 548 C CA . GLN A 1 70 ? -2.577 11.929 4.309 1.00 87.94 70 GLN A CA 1
ATOM 549 C C . GLN A 1 70 ? -1.237 12.661 4.174 1.00 87.94 70 GLN A C 1
ATOM 551 O O . GLN A 1 70 ? -1.121 13.583 3.371 1.00 87.94 70 GLN A O 1
ATOM 556 N N . ILE A 1 71 ? -0.223 12.248 4.937 1.00 86.75 71 ILE A N 1
ATOM 557 C CA . ILE A 1 71 ? 1.130 12.814 4.854 1.00 86.75 71 ILE A CA 1
ATOM 558 C C . ILE A 1 71 ? 1.799 12.427 3.533 1.00 86.75 71 ILE A C 1
ATOM 560 O O . ILE A 1 71 ? 2.445 13.260 2.901 1.00 86.75 71 ILE A O 1
ATOM 564 N N . LEU A 1 72 ? 1.661 11.164 3.120 1.00 82.06 72 LEU A N 1
ATOM 565 C CA . LEU A 1 72 ? 2.302 10.649 1.909 1.00 82.06 72 LEU A CA 1
ATOM 566 C C . LEU A 1 72 ? 1.513 10.998 0.646 1.00 82.06 72 LEU A C 1
ATOM 568 O O . LEU A 1 72 ? 2.099 11.154 -0.416 1.00 82.06 72 LEU A O 1
ATOM 572 N N . PHE A 1 73 ? 0.201 11.167 0.754 1.00 80.38 73 PHE A N 1
ATOM 573 C CA . PHE A 1 73 ? -0.697 11.550 -0.327 1.00 80.38 73 PHE A CA 1
ATOM 574 C C . PHE A 1 73 ? -1.427 12.850 0.042 1.00 80.38 73 PHE A C 1
ATOM 576 O O . PHE A 1 73 ? -2.642 12.844 0.266 1.00 80.38 73 PHE A O 1
ATOM 583 N N . PRO A 1 74 ? -0.699 13.980 0.141 1.00 69.56 74 PRO A N 1
ATOM 584 C CA . PRO A 1 74 ? -1.320 15.251 0.452 1.00 69.56 74 PRO A CA 1
ATOM 585 C C . PRO A 1 74 ? -2.294 15.595 -0.672 1.00 69.56 74 PRO A C 1
ATOM 587 O O . PRO A 1 74 ? -1.907 15.748 -1.832 1.00 69.56 74 PRO A O 1
ATOM 590 N N . ILE A 1 75 ? -3.573 15.700 -0.322 1.00 63.25 75 ILE A N 1
ATOM 591 C CA . ILE A 1 75 ? -4.572 16.312 -1.192 1.00 63.25 75 ILE A CA 1
ATOM 592 C C . ILE A 1 75 ? -4.085 17.728 -1.506 1.00 63.25 75 ILE A C 1
ATOM 594 O O . ILE A 1 75 ? -3.955 18.554 -0.603 1.00 63.25 75 ILE A O 1
ATOM 598 N N . SER A 1 76 ? -3.745 18.003 -2.767 1.00 59.19 76 SER A N 1
ATOM 599 C CA . SER A 1 76 ? -3.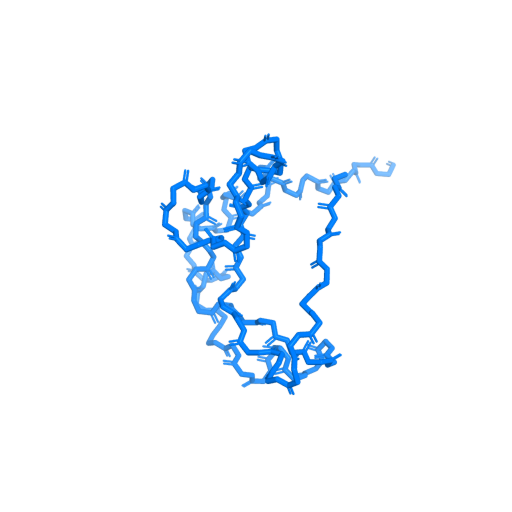393 19.364 -3.161 1.00 59.19 76 SER A CA 1
ATOM 600 C C . SER A 1 76 ? -4.596 20.260 -2.859 1.00 59.19 76 SER A C 1
ATOM 602 O O . SER A 1 76 ? -5.690 19.947 -3.346 1.00 59.19 76 SER A O 1
ATOM 604 N N . PRO A 1 77 ? -4.446 21.341 -2.075 1.00 55.66 77 PRO A N 1
ATOM 605 C CA . PRO A 1 77 ? -5.492 22.343 -2.014 1.00 55.66 77 PRO A CA 1
ATOM 606 C C . PRO A 1 77 ? -5.627 22.917 -3.428 1.00 55.66 77 PRO A C 1
ATOM 608 O O . PRO A 1 77 ? -4.629 23.293 -4.043 1.00 55.66 77 PRO A O 1
ATOM 611 N N . ASN A 1 78 ? -6.846 22.846 -3.955 1.00 44.22 78 ASN A N 1
ATOM 612 C CA . ASN A 1 78 ? -7.236 23.462 -5.221 1.00 44.22 78 ASN A CA 1
ATOM 613 C C . ASN A 1 78 ? -7.097 24.985 -5.108 1.00 44.22 78 ASN A C 1
ATOM 615 O O . ASN A 1 78 ? -7.510 25.507 -4.044 1.00 44.22 78 ASN A O 1
#